Protein AF-A0A061P2T3-F1 (afdb_monomer)

Solvent-accessible surface area (backbone atoms only — not comparable to full-atom values): 3328 Å² total; per-residue (Å²): 127,53,52,35,32,41,32,47,25,78,89,78,68,47,76,45,82,35,45,71,87,41,71,65,32,52,48,51,68,75,40,81,78,56,68,41,63,37,86,90,71,72,41,77,13,55,60,61,60,50,77,44,79,50,129

Sequence (55 aa):
MTFSYELICYSCKRTFHVYEGSTLYKLVKERKGTSFTCEDCHHKARLEAIKRFMN

Radius of gyration: 10.86 Å; Cα contacts (8 Å, |Δi|>4): 98; chains: 1; bounding box: 25×24×19 Å

Mean predicted aligned error: 7.33 Å

Nearest PDB structures (foldseek):
  7aor-assembly1_ab  TM=5.152E-01  e=3.221E+00  Trypanosoma cruzi strain CL Brener
  1ywl-assembly1_A  TM=3.889E-01  e=3.419E+00  Enterococcus faecalis
  7ytd-assembly1_U  TM=3.251E-01  e=9.456E+00  Homo sapiens

Structure (mmCIF, N/CA/C/O backbone):
data_AF-A0A061P2T3-F1
#
_entry.id   AF-A0A061P2T3-F1
#
loop_
_at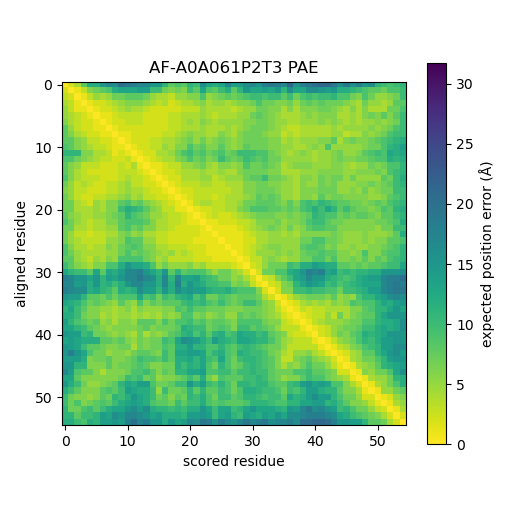om_site.group_PDB
_atom_site.id
_atom_site.type_symbol
_atom_site.label_atom_id
_atom_site.label_alt_id
_atom_site.label_comp_id
_atom_site.label_asym_id
_atom_site.label_entity_id
_atom_site.label_seq_id
_atom_site.pdbx_PDB_ins_code
_atom_site.Cartn_x
_atom_site.Cartn_y
_atom_site.Cartn_z
_atom_site.occupancy
_atom_site.B_iso_or_equiv
_atom_site.auth_seq_id
_atom_site.auth_comp_id
_atom_site.auth_asym_id
_atom_site.auth_atom_id
_atom_site.pdbx_PDB_model_num
ATOM 1 N N . MET A 1 1 ? -17.085 11.058 -6.059 1.00 58.78 1 MET A N 1
ATOM 2 C CA . MET A 1 1 ? -15.686 10.850 -6.486 1.00 58.78 1 MET A CA 1
ATOM 3 C C . MET A 1 1 ? -15.070 9.811 -5.580 1.00 58.78 1 MET A C 1
ATOM 5 O O . MET A 1 1 ? -14.874 10.098 -4.407 1.00 58.78 1 MET A O 1
ATOM 9 N N . THR A 1 2 ? -14.814 8.619 -6.107 1.00 65.12 2 THR A N 1
ATOM 10 C CA . THR A 1 2 ? -14.212 7.524 -5.339 1.00 65.12 2 THR A CA 1
ATOM 11 C C . THR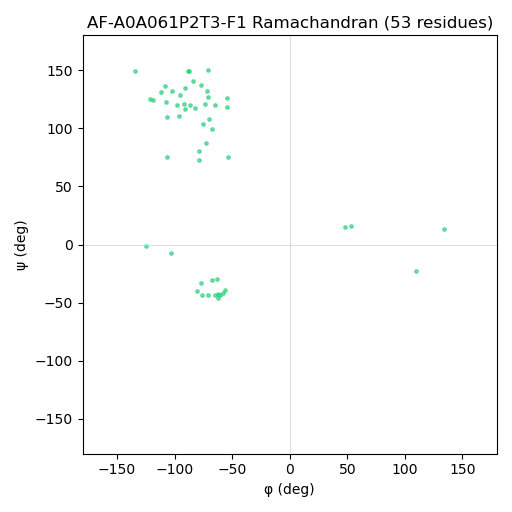 A 1 2 ? -12.778 7.355 -5.820 1.00 65.12 2 THR A C 1
ATOM 13 O O . THR A 1 2 ? -12.542 7.168 -7.015 1.00 65.12 2 THR A O 1
ATOM 16 N N . PHE A 1 3 ? -11.815 7.471 -4.907 1.00 71.31 3 PHE A N 1
ATOM 17 C CA . PHE A 1 3 ? -10.398 7.313 -5.217 1.00 71.31 3 PHE A CA 1
ATOM 18 C C . PHE A 1 3 ? -9.919 5.940 -4.755 1.00 71.31 3 PHE A C 1
ATOM 20 O O . PHE A 1 3 ? -10.148 5.536 -3.614 1.00 71.31 3 PHE A O 1
ATOM 27 N N . SER A 1 4 ? -9.207 5.237 -5.626 1.00 76.06 4 SER A N 1
ATOM 28 C CA . SER A 1 4 ? -8.539 3.987 -5.273 1.00 76.06 4 SER A CA 1
ATOM 29 C C . SER A 1 4 ? -7.118 3.972 -5.811 1.00 76.06 4 SER A C 1
ATOM 31 O O . SER A 1 4 ? -6.824 4.551 -6.860 1.00 76.06 4 SER A O 1
ATOM 33 N N . TYR A 1 5 ? -6.242 3.287 -5.089 1.00 76.62 5 TYR A N 1
ATOM 34 C CA . TYR A 1 5 ? -4.892 2.979 -5.530 1.00 76.62 5 TYR A CA 1
ATOM 35 C C . TYR A 1 5 ? -4.790 1.496 -5.854 1.00 76.62 5 TYR A C 1
ATOM 37 O O . TYR A 1 5 ? -5.268 0.651 -5.100 1.00 76.62 5 TYR A O 1
ATOM 45 N N . GLU A 1 6 ? -4.144 1.186 -6.968 1.00 75.88 6 GLU A N 1
ATOM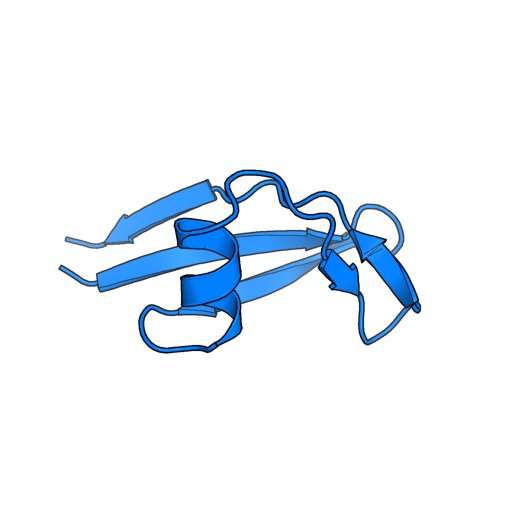 46 C CA . GLU A 1 6 ? -3.745 -0.178 -7.306 1.00 75.88 6 GLU A CA 1
ATOM 47 C C . GLU A 1 6 ? -2.299 -0.382 -6.865 1.00 75.88 6 GLU A C 1
ATOM 49 O O . GLU A 1 6 ? -1.441 0.441 -7.16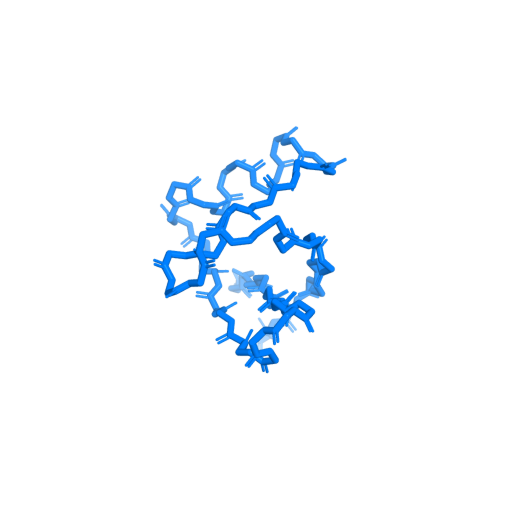6 1.00 75.88 6 GLU A O 1
ATOM 54 N N . LEU A 1 7 ? -2.036 -1.447 -6.110 1.00 75.06 7 LEU A N 1
ATOM 55 C CA . LEU A 1 7 ? -0.704 -1.826 -5.650 1.00 75.06 7 LEU A CA 1
ATOM 56 C C . LEU A 1 7 ? -0.285 -3.108 -6.335 1.00 75.06 7 LEU A C 1
ATOM 58 O O . LEU A 1 7 ? -1.034 -4.075 -6.302 1.00 75.06 7 LEU A O 1
ATOM 62 N N . ILE A 1 8 ? 0.921 -3.152 -6.892 1.00 76.69 8 ILE A N 1
ATOM 63 C CA . ILE A 1 8 ? 1.439 -4.357 -7.539 1.00 76.69 8 ILE A CA 1
ATOM 64 C C . ILE A 1 8 ? 2.694 -4.820 -6.812 1.00 76.69 8 ILE A C 1
ATOM 66 O O . ILE A 1 8 ? 3.672 -4.093 -6.656 1.00 76.69 8 ILE A O 1
ATOM 70 N N . CYS A 1 9 ? 2.672 -6.066 -6.367 1.00 76.69 9 CYS A N 1
ATOM 71 C CA . CYS A 1 9 ? 3.827 -6.729 -5.791 1.00 76.69 9 CYS A CA 1
ATOM 72 C C . CYS A 1 9 ? 4.729 -7.281 -6.900 1.00 76.69 9 CYS A C 1
ATOM 74 O O . CYS A 1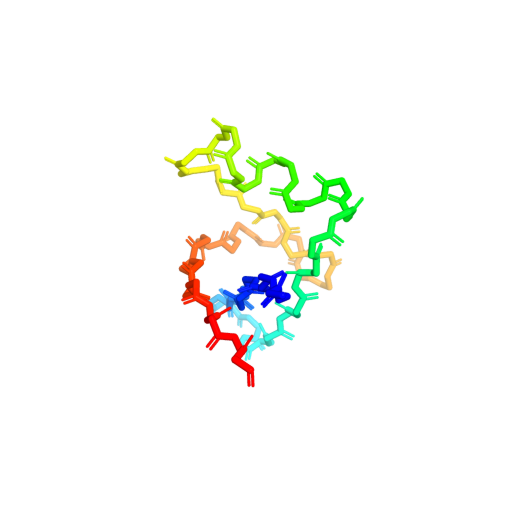 9 ? 4.323 -8.175 -7.629 1.00 76.69 9 CYS A O 1
ATOM 76 N N . TYR A 1 10 ? 5.976 -6.819 -7.018 1.00 72.50 10 TYR A N 1
ATOM 77 C CA . TYR A 1 10 ? 6.884 -7.302 -8.073 1.00 72.50 10 TYR A CA 1
ATOM 78 C C . TYR A 1 10 ? 7.312 -8.768 -7.910 1.00 72.50 10 TYR A C 1
ATOM 80 O O . TYR A 1 10 ? 7.535 -9.446 -8.909 1.00 72.50 10 TYR A O 1
ATOM 88 N N . SER A 1 11 ? 7.405 -9.275 -6.676 1.00 77.75 11 SER A N 1
ATOM 89 C CA . SER A 1 11 ? 7.799 -10.672 -6.438 1.00 77.75 11 SER A CA 1
ATOM 90 C C . SER A 1 11 ? 6.688 -11.670 -6.735 1.00 77.75 11 SER A C 1
ATOM 92 O O . SER A 1 11 ? 6.934 -12.700 -7.345 1.00 77.75 11 SER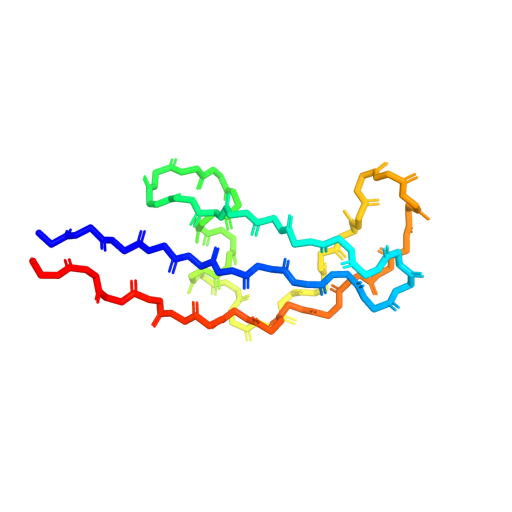 A O 1
ATOM 94 N N . CYS A 1 12 ? 5.469 -11.361 -6.311 1.00 81.62 12 CYS A N 1
ATOM 95 C CA . CYS A 1 12 ? 4.321 -12.256 -6.392 1.00 81.62 12 CYS A CA 1
ATOM 96 C C . CYS A 1 12 ? 3.353 -11.903 -7.530 1.00 81.62 12 CYS A C 1
ATOM 98 O O . CYS A 1 12 ? 2.398 -12.632 -7.773 1.00 81.62 12 CYS A O 1
ATOM 100 N N . LYS A 1 13 ? 3.573 -10.765 -8.203 1.00 78.00 13 LYS A N 1
ATOM 101 C CA . LYS A 1 13 ? 2.724 -10.180 -9.257 1.00 78.00 13 LYS A CA 1
ATOM 102 C C . LYS A 1 13 ? 1.252 -9.999 -8.876 1.00 78.00 13 LYS A C 1
ATOM 104 O O . LYS A 1 13 ? 0.422 -9.774 -9.750 1.00 78.00 13 LYS A O 1
ATOM 109 N N . ARG A 1 14 ? 0.920 -10.056 -7.581 1.00 80.38 14 ARG A N 1
ATOM 110 C CA . ARG A 1 14 ? -0.436 -9.797 -7.097 1.00 80.38 14 ARG A CA 1
ATOM 111 C C . ARG A 1 14 ? -0.727 -8.307 -7.068 1.00 80.38 14 ARG A C 1
ATOM 113 O O . ARG A 1 14 ? 0.103 -7.509 -6.622 1.00 80.38 14 ARG A O 1
ATOM 120 N N . THR A 1 15 ? -1.928 -7.979 -7.517 1.00 78.50 15 THR A N 1
ATOM 121 C CA . THR A 1 15 ? -2.549 -6.666 -7.412 1.00 78.50 15 THR A CA 1
ATOM 122 C C . THR A 1 15 ? -3.364 -6.576 -6.126 1.00 78.50 15 THR A C 1
ATOM 124 O O . THR A 1 15 ? -4.129 -7.484 -5.810 1.00 78.50 15 THR A O 1
ATOM 127 N N . PHE A 1 16 ? -3.233 -5.470 -5.400 1.00 76.56 16 PHE A N 1
ATOM 128 C CA . PHE A 1 16 ? -4.050 -5.148 -4.235 1.00 76.56 16 PHE A CA 1
ATOM 129 C C . PHE A 1 16 ? -4.751 -3.816 -4.485 1.00 76.56 16 PHE A C 1
ATOM 131 O O . PHE A 1 16 ? -4.103 -2.808 -4.771 1.00 76.56 16 PHE A O 1
ATOM 138 N N . HIS A 1 17 ? -6.076 -3.804 -4.369 1.00 77.88 17 HIS A N 1
ATOM 139 C CA . HIS A 1 17 ? -6.863 -2.577 -4.443 1.00 77.88 17 HIS A CA 1
ATOM 140 C C . HIS A 1 17 ? -6.951 -1.939 -3.065 1.00 77.88 17 HIS A C 1
ATOM 142 O O . HIS A 1 17 ? -7.463 -2.528 -2.115 1.00 77.88 17 HIS A O 1
ATOM 148 N N . VAL A 1 18 ? -6.457 -0.713 -2.965 1.00 78.44 18 VAL A N 1
ATOM 149 C CA . VAL A 1 18 ? -6.525 0.101 -1.759 1.00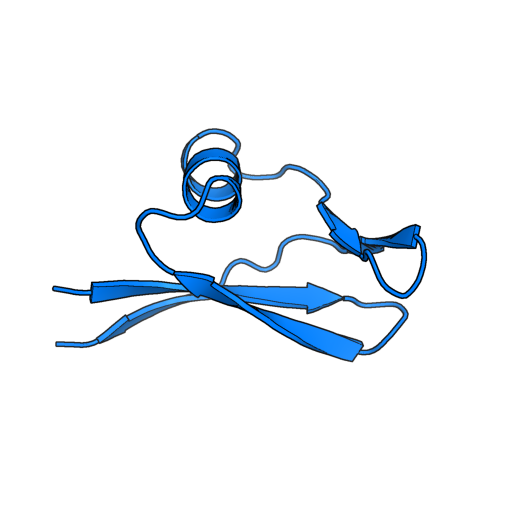 78.44 18 VAL A CA 1
ATOM 150 C C . VAL A 1 18 ? -7.554 1.196 -1.974 1.00 78.44 18 VAL A C 1
ATOM 152 O O . VAL A 1 18 ? -7.347 2.130 -2.750 1.00 78.44 18 VAL A O 1
ATOM 155 N N . TYR A 1 19 ? -8.673 1.070 -1.274 1.00 80.38 19 TYR A N 1
ATOM 156 C CA . TYR A 1 19 ? -9.794 1.997 -1.360 1.00 80.38 19 TYR A CA 1
ATOM 157 C C . TYR A 1 19 ? -9.627 3.165 -0.388 1.00 80.38 19 TYR A C 1
ATOM 159 O O . TYR A 1 19 ? -9.038 3.028 0.690 1.00 80.38 19 TYR A O 1
ATOM 167 N N . GLU A 1 20 ? -10.164 4.324 -0.764 1.00 77.31 20 GLU A N 1
ATOM 168 C CA . GLU A 1 20 ? -10.250 5.475 0.127 1.00 77.31 20 GLU A CA 1
ATOM 169 C C . GLU A 1 20 ? -10.953 5.109 1.443 1.00 77.31 20 GLU A C 1
ATOM 171 O O . GLU A 1 20 ? -12.046 4.553 1.452 1.00 77.31 20 GLU A O 1
ATOM 176 N N . GLY A 1 21 ? -10.287 5.399 2.564 1.00 75.75 21 GLY A N 1
ATOM 177 C CA . GLY A 1 21 ? -10.755 5.061 3.913 1.00 75.75 21 GLY A CA 1
ATOM 178 C C . GLY A 1 21 ? -9.948 3.955 4.597 1.00 75.75 21 GLY A C 1
ATOM 179 O O . GLY A 1 21 ? -9.882 3.936 5.825 1.00 75.75 21 GLY A O 1
ATOM 180 N N . SER A 1 22 ? -9.247 3.101 3.846 1.00 79.25 22 SER A N 1
ATOM 181 C CA . SER A 1 22 ? -8.349 2.102 4.435 1.00 79.25 22 SER A CA 1
ATOM 182 C C . SER A 1 22 ? -7.094 2.744 5.041 1.00 79.25 22 SER A C 1
ATOM 184 O O . SER A 1 22 ? -6.578 3.748 4.544 1.00 79.25 22 SER A O 1
ATOM 186 N N . THR A 1 23 ? -6.529 2.126 6.082 1.00 76.88 23 THR A N 1
ATOM 187 C CA . THR A 1 23 ? -5.259 2.565 6.695 1.00 76.88 23 THR A CA 1
ATOM 188 C C . THR A 1 23 ? -4.132 2.622 5.664 1.00 76.88 23 THR A C 1
ATOM 190 O O . THR A 1 23 ? -3.366 3.582 5.626 1.00 76.88 23 THR A O 1
ATOM 193 N N . LEU A 1 24 ? -4.099 1.644 4.755 1.00 74.69 24 LEU A N 1
ATOM 194 C CA . LEU A 1 24 ? -3.194 1.621 3.608 1.00 74.69 24 LEU A CA 1
ATOM 195 C C . LEU A 1 24 ? -3.355 2.849 2.708 1.00 74.69 24 LEU A C 1
ATOM 197 O O . LEU A 1 24 ? -2.356 3.440 2.325 1.00 74.69 24 LEU A O 1
ATOM 201 N N . TYR A 1 25 ? -4.580 3.298 2.429 1.00 78.62 25 TYR A N 1
ATOM 202 C CA . TYR A 1 25 ? -4.816 4.483 1.599 1.00 78.62 25 TYR A CA 1
ATOM 203 C C . TYR A 1 25 ? -4.222 5.740 2.233 1.00 78.62 25 TYR A C 1
ATOM 205 O O . TYR A 1 25 ? -3.575 6.528 1.547 1.00 78.62 25 TYR A O 1
ATOM 213 N N . LYS A 1 26 ? -4.390 5.908 3.551 1.00 78.88 26 LYS A N 1
ATOM 214 C CA . LYS A 1 26 ? -3.773 7.016 4.297 1.00 78.88 26 LYS A CA 1
ATOM 215 C C . LYS A 1 26 ? -2.252 6.937 4.244 1.00 78.88 26 LYS A C 1
ATOM 217 O O . LYS A 1 26 ? -1.614 7.925 3.905 1.00 78.88 26 LYS A O 1
ATOM 222 N N . LEU A 1 27 ? -1.680 5.752 4.463 1.00 75.44 27 LEU A N 1
ATOM 223 C CA . LEU A 1 27 ? -0.233 5.536 4.380 1.00 75.44 27 LEU A CA 1
ATOM 224 C C . LEU A 1 27 ? 0.322 5.852 2.988 1.00 75.44 27 LEU A C 1
ATOM 226 O O . LEU A 1 27 ? 1.344 6.519 2.885 1.00 75.44 27 LEU A O 1
ATOM 230 N N . VAL A 1 28 ? -0.362 5.431 1.925 1.00 75.38 28 VAL A N 1
ATOM 231 C CA . VAL A 1 28 ? 0.006 5.735 0.534 1.00 75.38 28 VAL A CA 1
ATOM 232 C C . VAL A 1 28 ? -0.099 7.230 0.235 1.00 75.38 28 VAL A C 1
ATOM 234 O O . VAL A 1 28 ? 0.782 7.805 -0.405 1.00 75.38 28 VAL A O 1
ATOM 237 N N . LYS A 1 29 ? -1.176 7.866 0.703 1.00 75.38 29 LYS A N 1
ATOM 238 C CA . LYS A 1 29 ? -1.464 9.283 0.467 1.00 75.38 29 LYS A CA 1
ATOM 239 C C . LYS A 1 29 ? -0.513 10.207 1.233 1.00 75.38 29 LYS A C 1
ATOM 241 O O . LYS A 1 29 ? -0.050 11.187 0.656 1.00 75.38 29 LYS A O 1
ATOM 246 N N . GLU A 1 30 ? -0.225 9.907 2.498 1.00 72.38 30 GLU A N 1
ATOM 247 C CA . GLU A 1 30 ? 0.660 10.702 3.361 1.00 72.38 30 GLU A CA 1
ATOM 248 C C . GLU A 1 30 ? 2.134 10.403 3.101 1.00 72.38 30 GLU A C 1
ATOM 250 O O . GLU A 1 30 ? 2.954 11.317 3.040 1.00 72.38 30 GLU A O 1
ATOM 255 N N . ARG A 1 31 ? 2.487 9.133 2.888 1.00 65.19 31 ARG A N 1
ATOM 256 C CA . ARG A 1 31 ? 3.856 8.724 2.591 1.00 65.19 31 ARG A CA 1
ATOM 257 C C . ARG A 1 31 ? 3.986 8.348 1.117 1.00 65.19 31 ARG A C 1
ATOM 259 O O . ARG A 1 31 ? 4.090 7.165 0.781 1.00 65.19 31 ARG A O 1
ATOM 266 N N . LYS A 1 32 ? 4.012 9.364 0.247 1.00 59.53 32 LYS A N 1
ATOM 267 C CA . LYS A 1 32 ? 4.317 9.269 -1.198 1.00 59.53 32 LYS A CA 1
ATOM 268 C C . LYS A 1 32 ? 5.664 8.560 -1.465 1.00 59.53 32 LYS A C 1
ATOM 270 O O . LYS A 1 32 ? 6.655 9.211 -1.775 1.00 59.53 32 LYS A O 1
ATOM 275 N N . GLY A 1 33 ? 5.721 7.235 -1.337 1.00 58.31 33 GLY A N 1
ATOM 276 C CA . GLY A 1 33 ? 6.924 6.439 -1.608 1.00 58.31 33 GLY A CA 1
ATOM 277 C C . GLY A 1 33 ? 7.288 5.371 -0.574 1.00 58.31 33 GLY A C 1
ATOM 278 O O . GLY A 1 33 ? 8.401 4.853 -0.628 1.00 58.31 33 GLY A O 1
ATOM 279 N N . THR A 1 34 ? 6.408 5.014 0.368 1.00 61.03 34 THR A N 1
ATOM 280 C CA . THR A 1 34 ? 6.739 3.914 1.295 1.00 61.03 34 THR A CA 1
ATOM 281 C C . THR A 1 34 ? 6.687 2.574 0.571 1.00 61.03 34 THR A C 1
ATOM 283 O O . THR A 1 34 ? 5.724 2.274 -0.132 1.00 61.03 34 THR A O 1
ATOM 286 N N . SER A 1 35 ? 7.724 1.760 0.762 1.00 63.41 35 SER A N 1
ATOM 287 C CA . SER A 1 35 ? 7.714 0.352 0.371 1.00 63.41 35 SER A CA 1
ATOM 288 C C . SER A 1 35 ? 6.672 -0.381 1.215 1.00 63.41 35 SER A C 1
ATOM 290 O O . SER A 1 35 ? 6.746 -0.374 2.442 1.00 63.41 35 SER A O 1
ATOM 292 N N . PHE A 1 36 ? 5.674 -0.971 0.563 1.00 69.69 36 PHE A N 1
ATOM 293 C CA . PHE A 1 36 ? 4.704 -1.829 1.234 1.00 69.69 36 PHE A CA 1
ATOM 294 C C . PHE A 1 36 ? 5.288 -3.235 1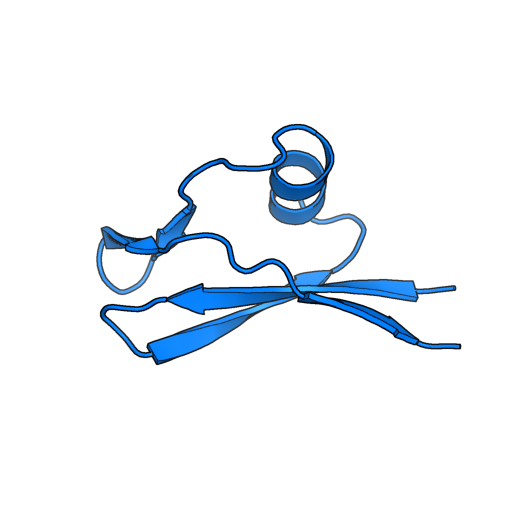.332 1.00 69.69 36 PHE A C 1
ATOM 296 O O . PHE A 1 36 ? 5.933 -3.704 0.398 1.00 69.69 36 PHE A O 1
ATOM 303 N N . THR A 1 37 ? 5.072 -3.923 2.445 1.00 70.31 37 THR A N 1
ATOM 304 C CA . THR A 1 37 ? 5.428 -5.338 2.547 1.00 70.31 37 THR A CA 1
ATOM 305 C C . THR A 1 37 ? 4.220 -6.155 2.119 1.00 70.31 37 THR A C 1
ATOM 307 O O . THR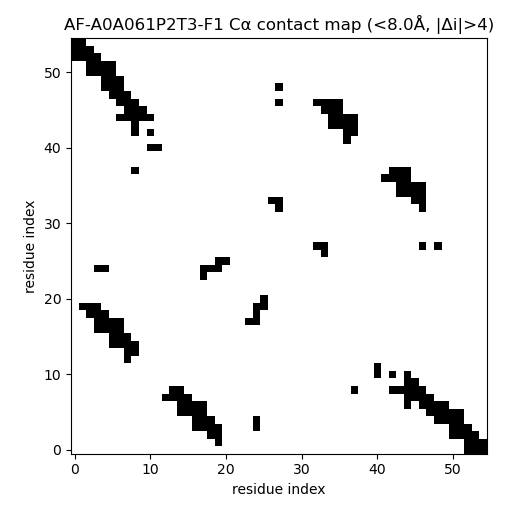 A 1 37 ? 3.178 -6.094 2.755 1.00 70.31 37 THR A O 1
ATOM 310 N N . CYS A 1 38 ? 4.364 -6.907 1.033 1.00 71.94 38 CYS A N 1
ATOM 311 C CA . CYS A 1 38 ? 3.385 -7.892 0.587 1.00 71.94 38 CYS A CA 1
ATOM 312 C C . CYS A 1 38 ? 3.080 -8.874 1.726 1.00 71.94 38 CYS A C 1
ATOM 314 O O . CYS A 1 38 ? 3.985 -9.582 2.151 1.00 71.94 38 CYS A O 1
ATOM 316 N N . GLU A 1 39 ? 1.837 -8.949 2.200 1.00 71.12 39 GLU A N 1
ATOM 317 C CA . GLU A 1 39 ? 1.465 -9.873 3.289 1.00 71.12 39 GLU A CA 1
ATOM 318 C C . GLU A 1 39 ? 1.649 -11.347 2.896 1.00 71.12 39 GLU A C 1
ATOM 320 O O . GLU A 1 39 ? 1.986 -12.181 3.726 1.00 71.12 39 GLU A O 1
ATOM 325 N N . ASP A 1 40 ? 1.495 -11.659 1.609 1.00 70.38 40 ASP A N 1
ATOM 326 C CA . ASP A 1 40 ? 1.580 -13.032 1.100 1.00 70.38 40 ASP A CA 1
ATOM 327 C C . ASP A 1 40 ? 3.026 -13.541 0.990 1.00 70.38 40 ASP A C 1
ATOM 329 O O . ASP A 1 40 ? 3.317 -14.716 1.175 1.00 70.38 40 ASP A O 1
ATOM 333 N N . CYS A 1 41 ? 3.953 -12.640 0.677 1.00 75.00 41 CYS A N 1
ATOM 334 C CA . CYS A 1 41 ? 5.309 -12.983 0.274 1.00 75.00 41 CYS A CA 1
ATOM 335 C C . CYS A 1 41 ? 6.386 -12.310 1.125 1.00 75.00 41 CYS A C 1
ATOM 337 O O . CYS A 1 41 ? 7.569 -12.510 0.873 1.00 75.00 41 CYS A O 1
ATOM 339 N N . HIS A 1 42 ? 5.992 -11.483 2.100 1.00 71.06 42 HIS A N 1
ATOM 340 C CA . HIS A 1 42 ? 6.843 -10.665 2.974 1.00 71.06 42 HIS A CA 1
ATOM 341 C C . HIS A 1 42 ? 7.933 -9.850 2.255 1.00 71.06 42 HIS A C 1
ATOM 343 O O . HIS A 1 42 ? 8.853 -9.313 2.870 1.00 71.06 42 HIS A O 1
ATOM 349 N N . HIS A 1 43 ? 7.817 -9.710 0.937 1.00 72.00 43 HIS A N 1
ATOM 350 C CA . HIS A 1 43 ? 8.730 -8.947 0.112 1.00 72.00 43 HIS A CA 1
ATOM 351 C C . HIS A 1 43 ? 8.286 -7.491 0.039 1.00 72.00 43 HIS A C 1
ATOM 353 O O . HIS A 1 43 ? 7.093 -7.174 0.058 1.00 72.00 43 HIS A O 1
ATOM 359 N N . LYS A 1 44 ? 9.266 -6.594 -0.100 1.00 63.41 44 LYS A N 1
ATOM 360 C CA . LYS A 1 44 ? 9.020 -5.172 -0.340 1.00 63.41 44 LYS A CA 1
ATOM 361 C C . LYS A 1 44 ? 8.397 -5.004 -1.727 1.00 63.41 44 LYS A C 1
ATOM 363 O O . LYS A 1 44 ? 9.087 -5.019 -2.743 1.00 63.41 44 LYS A O 1
ATOM 368 N N . ALA A 1 45 ? 7.082 -4.855 -1.767 1.00 65.06 45 ALA A N 1
ATOM 369 C CA . ALA A 1 45 ? 6.354 -4.389 -2.927 1.00 65.06 45 ALA A CA 1
ATOM 370 C C . ALA A 1 45 ? 6.599 -2.882 -3.078 1.00 65.06 45 ALA A C 1
ATOM 372 O O . ALA A 1 45 ? 6.333 -2.077 -2.178 1.00 65.06 45 ALA A O 1
ATOM 373 N N . ARG A 1 46 ? 7.147 -2.493 -4.231 1.00 59.94 46 ARG A N 1
ATOM 374 C CA . ARG A 1 46 ? 7.232 -1.083 -4.593 1.00 59.94 46 ARG A CA 1
ATOM 375 C C . ARG A 1 46 ? 5.827 -0.601 -4.921 1.00 59.94 46 ARG A C 1
ATOM 377 O O . ARG A 1 46 ? 5.112 -1.213 -5.707 1.00 59.94 46 ARG A O 1
ATOM 384 N N . LEU A 1 47 ? 5.441 0.476 -4.261 1.00 64.38 47 LEU A N 1
ATOM 385 C CA . LEU A 1 47 ? 4.106 1.025 -4.326 1.00 64.38 47 LEU A CA 1
ATOM 386 C C . LEU A 1 47 ? 3.926 1.841 -5.614 1.00 64.38 47 LEU A C 1
ATOM 388 O O . LEU A 1 47 ? 4.031 3.064 -5.595 1.00 64.38 47 LEU A O 1
ATOM 392 N N . GLU A 1 48 ? 3.667 1.169 -6.732 1.00 61.06 48 GLU A N 1
ATOM 393 C CA . GLU A 1 48 ? 3.251 1.826 -7.978 1.00 61.06 48 GLU A CA 1
ATOM 394 C C . GLU A 1 48 ? 1.764 2.170 -7.872 1.00 61.06 48 GLU A C 1
ATOM 396 O O . GLU A 1 48 ? 0.905 1.502 -8.436 1.00 61.06 48 GLU A O 1
ATOM 401 N N . ALA A 1 49 ? 1.457 3.175 -7.055 1.00 59.94 49 ALA A N 1
ATOM 402 C CA . ALA A 1 49 ? 0.094 3.579 -6.761 1.00 59.94 49 ALA A CA 1
ATOM 403 C C . ALA A 1 49 ? -0.516 4.296 -7.974 1.00 59.94 49 ALA A C 1
ATOM 405 O O . ALA A 1 49 ? -0.461 5.523 -8.084 1.00 59.94 49 ALA A O 1
ATOM 406 N N . ILE A 1 50 ? -1.114 3.534 -8.890 1.00 65.25 50 ILE A N 1
ATOM 407 C CA . ILE A 1 50 ? -1.899 4.109 -9.983 1.00 65.25 50 ILE A CA 1
ATOM 408 C C . ILE A 1 50 ? -3.166 4.678 -9.353 1.00 65.25 50 ILE A C 1
ATOM 410 O O . ILE A 1 50 ? -4.030 3.943 -8.873 1.00 65.25 50 ILE A O 1
ATOM 414 N N . LYS A 1 51 ? -3.248 6.009 -9.289 1.00 64.12 51 LYS A N 1
ATOM 415 C CA . LYS A 1 51 ? -4.412 6.702 -8.746 1.00 64.12 51 LYS A CA 1
ATOM 416 C C . LYS A 1 51 ? -5.530 6.621 -9.772 1.00 64.12 51 LYS A C 1
ATOM 418 O O . LYS A 1 51 ? -5.504 7.334 -10.774 1.00 64.12 51 LYS A O 1
ATOM 423 N N . ARG A 1 52 ? -6.500 5.744 -9.533 1.00 62.91 52 ARG A N 1
ATOM 424 C CA . ARG A 1 52 ? -7.656 5.608 -10.411 1.00 62.91 52 ARG A CA 1
ATOM 425 C C . ARG A 1 52 ? -8.769 6.518 -9.910 1.00 62.91 52 ARG A C 1
ATOM 427 O O . ARG A 1 52 ? -9.195 6.427 -8.760 1.00 62.91 52 ARG A O 1
ATOM 434 N N . PHE A 1 53 ? -9.187 7.430 -10.779 1.00 63.88 53 PHE A N 1
ATOM 435 C CA . PHE A 1 53 ? -10.328 8.310 -10.569 1.00 63.88 53 PHE A CA 1
ATOM 436 C C . PHE A 1 53 ? -11.520 7.648 -11.265 1.00 63.88 53 PHE A C 1
ATOM 438 O O . PHE A 1 53 ? -11.519 7.537 -12.489 1.00 63.88 53 PHE A O 1
ATOM 445 N N . MET A 1 54 ? -12.498 7.157 -10.505 1.00 58.88 54 MET A N 1
ATOM 446 C CA . MET A 1 54 ? -13.781 6.723 -11.067 1.00 58.88 54 MET A CA 1
ATOM 447 C C . MET A 1 54 ? -14.796 7.860 -10.879 1.00 58.88 54 MET A C 1
ATOM 449 O O . MET A 1 54 ? -14.999 8.323 -9.750 1.00 58.88 54 MET A O 1
ATOM 453 N N . ASN A 1 55 ? -15.340 8.352 -12.000 1.00 51.72 55 ASN A N 1
ATOM 454 C CA . ASN A 1 55 ? -16.330 9.433 -12.076 1.00 51.72 55 ASN A CA 1
ATOM 455 C C . ASN A 1 55 ? -17.746 8.888 -11.918 1.00 51.72 55 ASN A C 1
ATOM 457 O O . ASN A 1 55 ? -18.122 8.049 -12.764 1.00 51.72 55 ASN A O 1
#

Secondary structure (DSSP, 8-state):
-EEEEEEE-TTT--EEEEETTSHHHHHHHHSTTPPEEPTTT-SEE----EEEEE-

pLDDT: mean 70.79, std 7.36, range [51.72, 81.62]

Foldseek 3Di:
DWKWWWFAAPVVRDIDIGTPPDPVVVCCVVVVWDFDQDPVPRDRGTGPTPIDDDD